Protein AF-A0A0S7ZFR6-F1 (afdb_monomer)

Nearest PDB structures (foldseek):
  1oz9-assembly1_A  TM=8.595E-01  e=4.349E-13  Aquifex aeolicus
  7y7o-assembly1_A  TM=8.821E-01  e=1.892E-12  Staphylococcus aureus subsp. aureus Mu50
  1xm5-assembly1_A  TM=8.827E-01  e=5.041E-12  Escherichia coli
  1xax-assembly1_A  TM=5.593E-01  e=5.239E-08  Haemophilus influenzae

Sequence (151 aa):
MVKVEFTGKRPRGVSPDSVKAWVRRTCREAGERGDLRVDIAVTDDTAIRRLNRTYRGIDRTTDVLSFPYDEGPEFVLTGERGGTRHLGEIVISLPRVKVQARRDGRRVRDEFALMVVHGTLHLLGFDHETESDERRMFSLQQDILMGLGIL

pLDDT: mean 91.47, std 14.6, range [38.66, 98.69]

Radius of gyration: 15.37 Å; Cα contacts (8 Å, |Δi|>4): 243; chains: 1; bounding box: 35×34×49 Å

Structure (mmCIF, N/CA/C/O backbone):
data_AF-A0A0S7ZFR6-F1
#
_entry.id   AF-A0A0S7ZFR6-F1
#
loop_
_atom_site.group_PDB
_atom_site.id
_atom_site.type_symbol
_atom_site.label_atom_id
_atom_site.label_alt_id
_atom_site.label_comp_id
_atom_site.label_asym_id
_atom_site.label_entity_id
_atom_site.label_seq_id
_atom_site.pdbx_PDB_ins_code
_atom_site.Cartn_x
_atom_site.Cartn_y
_atom_site.Cartn_z
_atom_site.occupancy
_atom_site.B_iso_or_equiv
_atom_site.auth_seq_id
_atom_site.auth_comp_id
_atom_site.auth_asym_id
_atom_site.auth_atom_id
_atom_site.pdbx_PDB_model_num
ATOM 1 N N . MET A 1 1 ? 12.275 4.028 -13.003 1.00 84.12 1 MET A N 1
ATOM 2 C CA . MET A 1 1 ? 11.779 5.153 -12.167 1.00 84.12 1 MET A CA 1
ATOM 3 C C . MET A 1 1 ? 10.479 4.711 -11.505 1.00 84.12 1 MET A C 1
ATOM 5 O O . MET A 1 1 ? 9.800 3.885 -12.083 1.00 84.12 1 MET A O 1
ATOM 9 N N . VAL A 1 2 ? 10.108 5.211 -10.321 1.00 90.94 2 VAL A N 1
ATOM 10 C CA . VAL A 1 2 ? 8.767 4.949 -9.752 1.00 90.94 2 VAL A CA 1
ATOM 11 C C . VAL A 1 2 ? 8.008 6.263 -9.623 1.00 90.94 2 VAL A C 1
ATOM 13 O O . VAL A 1 2 ? 8.514 7.214 -9.016 1.00 90.94 2 VAL A O 1
ATOM 16 N N . LYS A 1 3 ? 6.817 6.318 -10.213 1.00 93.12 3 LYS A N 1
ATOM 17 C CA . LYS A 1 3 ? 5.839 7.395 -10.064 1.00 93.12 3 LYS A CA 1
ATOM 18 C C . LYS A 1 3 ? 4.731 6.907 -9.135 1.00 93.12 3 LYS A C 1
ATOM 20 O O . LYS A 1 3 ? 4.298 5.765 -9.239 1.00 93.12 3 LYS A O 1
ATOM 25 N N . VAL A 1 4 ? 4.315 7.766 -8.212 1.00 94.31 4 VAL A N 1
ATOM 26 C CA . VAL A 1 4 ? 3.184 7.494 -7.325 1.00 94.31 4 VAL A CA 1
ATOM 27 C C . VAL A 1 4 ? 2.236 8.672 -7.417 1.00 94.31 4 VAL A C 1
ATOM 29 O O . VAL A 1 4 ? 2.637 9.790 -7.082 1.00 94.31 4 VAL A O 1
ATOM 32 N N . GLU A 1 5 ? 1.008 8.428 -7.859 1.00 94.25 5 GLU A N 1
ATOM 33 C CA . GLU A 1 5 ? -0.072 9.405 -7.746 1.00 94.25 5 GLU A CA 1
ATOM 34 C C . GLU A 1 5 ? -0.848 9.132 -6.465 1.00 94.25 5 GLU A C 1
ATOM 36 O O . GLU A 1 5 ? -1.057 7.988 -6.073 1.00 94.25 5 GLU A O 1
ATOM 41 N N . PHE A 1 6 ? -1.201 10.196 -5.747 1.00 94.06 6 PHE A N 1
ATOM 42 C CA . PHE A 1 6 ? -1.775 10.072 -4.416 1.00 94.06 6 PHE A CA 1
ATOM 43 C C . PHE A 1 6 ? -3.009 10.951 -4.277 1.00 94.06 6 PHE A C 1
ATOM 45 O O . PHE A 1 6 ? -2.909 12.173 -4.405 1.00 94.06 6 PHE A O 1
ATOM 52 N N . THR A 1 7 ? -4.128 10.343 -3.894 1.00 95.00 7 THR A N 1
ATOM 53 C CA . THR A 1 7 ? -5.400 11.029 -3.649 1.00 95.00 7 THR A CA 1
ATOM 54 C C . THR A 1 7 ? -5.835 10.845 -2.197 1.00 95.00 7 THR A C 1
ATOM 56 O O . THR A 1 7 ? -5.680 9.779 -1.606 1.00 95.00 7 THR A O 1
ATOM 59 N N . GLY A 1 8 ? -6.391 11.898 -1.595 1.00 92.69 8 GLY A N 1
ATOM 60 C CA . GLY A 1 8 ? -6.847 11.884 -0.203 1.00 92.69 8 GLY A CA 1
ATOM 61 C C . GLY A 1 8 ? -5.775 12.291 0.816 1.00 92.69 8 GLY A C 1
ATOM 62 O O . GLY A 1 8 ? -4.687 12.769 0.482 1.00 92.69 8 GLY A O 1
ATOM 63 N N . LYS A 1 9 ? -6.101 12.161 2.108 1.00 91.44 9 LYS A N 1
ATOM 64 C CA . LYS A 1 9 ? -5.268 12.682 3.203 1.00 91.44 9 LYS A CA 1
ATOM 65 C C . LYS A 1 9 ? -4.313 11.617 3.746 1.00 91.44 9 LYS A C 1
ATOM 67 O O . LYS A 1 9 ? -4.740 10.672 4.401 1.00 91.44 9 LYS A O 1
ATOM 72 N N . ARG A 1 10 ? -3.005 11.832 3.565 1.00 93.25 10 ARG A N 1
ATOM 73 C CA . ARG A 1 10 ? -1.942 11.018 4.187 1.00 93.25 10 ARG A CA 1
ATOM 74 C C . ARG A 1 10 ? -2.005 11.060 5.725 1.00 93.25 10 ARG A C 1
ATOM 76 O O . ARG A 1 10 ? -2.362 12.101 6.292 1.00 93.25 10 ARG A O 1
ATOM 83 N N . PRO A 1 11 ? -1.604 9.979 6.424 1.00 94.44 11 PRO A N 1
ATOM 84 C CA . PRO A 1 11 ? -1.387 10.040 7.864 1.00 94.44 11 PRO A CA 1
ATOM 85 C C . PRO A 1 11 ? -0.252 11.008 8.226 1.00 94.44 11 PRO A C 1
ATOM 87 O O . PRO A 1 11 ? 0.650 11.282 7.432 1.00 94.44 11 PRO A O 1
ATOM 90 N N . ARG A 1 12 ? -0.260 11.504 9.470 1.00 93.06 12 ARG A N 1
ATOM 91 C CA . ARG A 1 12 ? 0.845 12.315 10.003 1.00 93.06 12 ARG A CA 1
ATOM 92 C C . ARG A 1 12 ? 2.147 11.506 9.956 1.00 93.06 12 ARG A C 1
ATOM 94 O O . ARG A 1 12 ? 2.159 10.343 10.344 1.00 93.06 12 ARG A O 1
ATOM 101 N N . GLY A 1 13 ? 3.233 12.138 9.510 1.00 92.25 13 GLY A N 1
ATOM 102 C CA . GLY A 1 13 ? 4.543 11.490 9.379 1.00 92.25 13 GLY A CA 1
ATOM 103 C C . GLY A 1 13 ? 4.741 10.698 8.081 1.00 92.25 13 GLY A C 1
ATOM 104 O O . GLY A 1 13 ? 5.783 10.069 7.925 1.00 92.25 13 GLY A O 1
ATOM 105 N N . VAL A 1 14 ? 3.782 10.739 7.147 1.00 96.44 14 VAL A N 1
ATOM 106 C CA . VAL A 1 14 ? 3.913 10.141 5.810 1.00 96.44 14 VAL A CA 1
ATOM 107 C C . VAL A 1 14 ? 4.082 11.240 4.762 1.00 96.44 14 VAL A C 1
ATOM 109 O O . VAL A 1 14 ? 3.143 11.982 4.464 1.00 96.44 14 VAL A O 1
ATOM 112 N N . SER A 1 15 ? 5.287 11.344 4.199 1.00 95.56 15 SER A N 1
ATOM 113 C CA . SER A 1 15 ? 5.589 12.224 3.064 1.00 95.56 15 SER A CA 1
ATOM 114 C C . SER A 1 15 ? 5.386 11.497 1.727 1.00 95.56 15 SER A C 1
ATOM 116 O O . SER A 1 15 ? 5.470 10.266 1.693 1.00 95.56 15 SER A O 1
ATOM 118 N N . PRO A 1 16 ? 5.174 12.222 0.610 1.00 94.44 16 PRO A N 1
ATOM 119 C CA . PRO A 1 16 ? 5.193 11.627 -0.729 1.00 94.44 16 PRO A CA 1
ATOM 120 C C . PRO A 1 16 ? 6.457 10.797 -1.000 1.00 94.44 16 PRO A C 1
ATOM 122 O O . PRO A 1 16 ? 6.365 9.690 -1.525 1.00 94.44 16 PRO A O 1
ATOM 125 N N . ASP A 1 17 ? 7.623 11.279 -0.558 1.00 95.19 17 ASP A N 1
ATOM 126 C CA . ASP A 1 17 ? 8.896 10.572 -0.734 1.00 95.19 17 ASP A CA 1
ATOM 127 C C . ASP A 1 17 ? 8.958 9.257 0.042 1.00 95.19 17 ASP A C 1
ATOM 129 O O . ASP A 1 17 ? 9.511 8.281 -0.459 1.00 95.19 17 ASP A O 1
ATOM 133 N N . SER A 1 18 ? 8.353 9.201 1.235 1.00 96.25 18 SER A N 1
ATOM 134 C CA . SER A 1 18 ? 8.263 7.956 2.007 1.00 96.25 18 SER A CA 1
ATOM 135 C C . SER A 1 18 ? 7.455 6.912 1.240 1.00 96.25 18 SER A C 1
ATOM 137 O O . SER A 1 18 ? 7.919 5.791 1.056 1.00 96.25 18 SER A O 1
ATOM 139 N N . VAL A 1 19 ? 6.288 7.302 0.719 1.00 97.12 19 VAL A N 1
ATOM 140 C CA . VAL A 1 19 ? 5.421 6.410 -0.065 1.00 97.12 19 VAL A CA 1
ATOM 141 C C . VAL A 1 19 ? 6.140 5.926 -1.323 1.00 97.12 19 VAL A C 1
ATOM 143 O O . VAL A 1 19 ? 6.209 4.725 -1.577 1.00 97.12 19 VAL A O 1
ATOM 146 N N . LYS A 1 20 ? 6.764 6.843 -2.070 1.00 96.81 20 LYS A N 1
ATOM 147 C CA . LYS A 1 20 ? 7.564 6.509 -3.253 1.00 96.81 20 LYS A CA 1
ATOM 148 C C . LYS A 1 20 ? 8.724 5.569 -2.917 1.00 96.81 20 LYS A C 1
ATOM 150 O O . LYS A 1 20 ? 9.023 4.670 -3.701 1.00 96.81 20 LYS A O 1
ATOM 155 N N . ALA A 1 21 ? 9.374 5.745 -1.766 1.00 97.19 21 ALA A N 1
ATOM 156 C CA . ALA A 1 21 ? 10.438 4.859 -1.313 1.00 97.19 21 ALA A CA 1
ATOM 157 C C . ALA A 1 21 ? 9.924 3.447 -0.991 1.00 97.19 21 ALA A C 1
ATOM 159 O O . ALA A 1 21 ? 10.588 2.483 -1.375 1.00 97.19 21 ALA A O 1
ATOM 160 N N . TRP A 1 22 ? 8.757 3.317 -0.351 1.00 98.31 22 TRP A N 1
ATOM 161 C CA . TRP A 1 22 ? 8.138 2.023 -0.038 1.00 98.31 22 TRP A CA 1
ATOM 162 C C . TRP A 1 22 ? 7.728 1.262 -1.298 1.00 98.31 22 TRP A C 1
ATOM 164 O O . TRP A 1 22 ? 8.115 0.105 -1.458 1.00 98.31 22 TRP A O 1
ATOM 174 N N . VAL A 1 23 ? 7.043 1.925 -2.236 1.00 98.19 23 VAL A N 1
ATOM 175 C CA . VAL A 1 23 ? 6.670 1.325 -3.529 1.00 98.19 23 VAL A CA 1
ATOM 176 C C . VAL A 1 23 ? 7.925 0.912 -4.299 1.00 98.19 23 VAL A C 1
ATOM 178 O O . VAL A 1 23 ? 8.054 -0.235 -4.713 1.00 98.19 23 VAL A O 1
ATOM 181 N N . ARG A 1 24 ? 8.922 1.804 -4.410 1.00 97.00 24 ARG A N 1
ATOM 182 C CA . ARG A 1 24 ? 10.186 1.505 -5.103 1.00 97.00 24 ARG A CA 1
ATOM 183 C C . ARG A 1 24 ? 10.936 0.329 -4.491 1.00 97.00 24 ARG A C 1
ATOM 185 O O . ARG A 1 24 ? 11.509 -0.461 -5.237 1.00 97.00 24 ARG A O 1
ATOM 192 N N . ARG A 1 25 ? 10.989 0.237 -3.158 1.00 97.94 25 ARG A N 1
ATOM 193 C CA . ARG A 1 25 ? 11.602 -0.909 -2.477 1.00 97.94 25 ARG A CA 1
ATOM 194 C C . ARG A 1 25 ? 10.848 -2.181 -2.844 1.00 97.94 25 ARG A C 1
ATOM 196 O O . ARG A 1 25 ? 11.488 -3.118 -3.297 1.00 97.94 25 ARG A O 1
ATOM 203 N N . THR A 1 26 ? 9.524 -2.164 -2.725 1.00 98.44 26 THR A N 1
ATOM 204 C CA . THR A 1 26 ? 8.662 -3.320 -3.002 1.00 98.44 26 THR A CA 1
ATOM 205 C C . THR A 1 26 ? 8.837 -3.836 -4.426 1.00 98.44 26 THR A C 1
ATOM 207 O O . THR A 1 26 ? 9.197 -4.993 -4.596 1.00 98.44 26 THR A O 1
ATOM 210 N N . CYS A 1 27 ? 8.713 -2.971 -5.440 1.00 96.94 27 CYS A N 1
ATOM 211 C CA . CYS A 1 27 ? 8.932 -3.354 -6.839 1.00 96.94 27 CYS A CA 1
ATOM 212 C C . CYS A 1 27 ? 10.317 -3.975 -7.060 1.00 96.94 27 CYS A C 1
ATOM 214 O O . CYS A 1 27 ? 10.446 -4.997 -7.724 1.00 96.94 27 CYS A O 1
ATOM 216 N N . ARG A 1 28 ? 11.365 -3.379 -6.478 1.00 96.50 28 ARG A N 1
ATOM 217 C CA . ARG A 1 28 ? 12.733 -3.869 -6.662 1.00 96.50 28 ARG A CA 1
ATOM 218 C C . ARG A 1 28 ? 12.946 -5.252 -6.044 1.00 96.50 28 ARG A C 1
ATOM 220 O O . ARG A 1 28 ? 13.568 -6.088 -6.688 1.00 96.50 28 ARG A O 1
ATOM 227 N N . GLU A 1 29 ? 12.474 -5.478 -4.818 1.00 97.50 29 GLU A N 1
ATOM 228 C CA . GLU A 1 29 ? 12.608 -6.785 -4.151 1.00 97.50 29 GLU A CA 1
ATOM 229 C C . GLU A 1 29 ? 11.713 -7.854 -4.806 1.00 97.50 29 GLU A C 1
ATOM 231 O O . GLU A 1 29 ? 12.070 -9.026 -4.826 1.00 97.50 29 GLU A O 1
ATOM 236 N N . ALA A 1 30 ? 10.600 -7.448 -5.425 1.00 95.38 30 ALA A N 1
ATOM 237 C CA . ALA A 1 30 ? 9.750 -8.313 -6.244 1.00 95.38 30 ALA A CA 1
ATOM 238 C C . ALA A 1 30 ? 10.337 -8.641 -7.636 1.00 95.38 30 ALA A C 1
ATOM 240 O O . ALA A 1 30 ? 9.754 -9.430 -8.373 1.00 95.38 30 ALA A O 1
ATOM 241 N N . GLY A 1 31 ? 11.490 -8.066 -8.005 1.00 94.56 31 GLY A N 1
ATOM 242 C CA . GLY A 1 31 ? 12.178 -8.337 -9.272 1.00 94.56 31 GLY A CA 1
ATOM 243 C C . GLY A 1 31 ? 11.761 -7.448 -10.449 1.00 94.56 31 GLY A C 1
ATOM 244 O O . GLY A 1 31 ? 12.284 -7.616 -11.551 1.00 94.56 31 GLY A O 1
ATOM 245 N N . GLU A 1 32 ? 10.885 -6.469 -10.225 1.00 91.31 32 GLU A N 1
ATOM 246 C CA . GLU A 1 32 ? 10.410 -5.556 -11.264 1.00 91.31 32 GLU A CA 1
ATOM 247 C C . GLU A 1 32 ? 11.470 -4.528 -11.665 1.00 91.31 32 GLU A C 1
ATOM 249 O O . GLU A 1 32 ? 12.240 -4.005 -10.845 1.00 91.31 32 GLU A O 1
ATOM 254 N N . ARG A 1 33 ? 11.492 -4.197 -12.959 1.00 85.50 33 ARG A N 1
ATOM 255 C CA . ARG A 1 33 ? 12.435 -3.242 -13.551 1.00 85.50 33 ARG A CA 1
ATOM 256 C C . ARG A 1 33 ? 11.715 -2.270 -14.476 1.00 85.50 33 ARG A C 1
ATOM 258 O O . ARG A 1 33 ? 10.650 -2.559 -15.000 1.00 85.50 33 ARG A O 1
ATOM 265 N N . GLY A 1 34 ? 12.346 -1.121 -14.701 1.00 87.50 34 GLY A N 1
ATOM 266 C CA . GLY A 1 34 ? 11.845 -0.092 -15.610 1.00 87.50 34 GLY A CA 1
ATOM 267 C C . GLY A 1 34 ? 11.136 1.063 -14.907 1.00 87.50 34 GLY A C 1
ATOM 268 O O . GLY A 1 34 ? 11.374 1.359 -13.727 1.00 87.50 34 GLY A O 1
ATOM 269 N N . ASP A 1 35 ? 10.328 1.776 -15.682 1.00 90.19 35 ASP A N 1
ATOM 270 C CA . ASP A 1 35 ? 9.513 2.883 -15.209 1.00 90.19 35 ASP A CA 1
ATOM 271 C C . ASP A 1 35 ? 8.135 2.360 -14.818 1.00 90.19 35 ASP A C 1
ATOM 273 O O . ASP A 1 35 ? 7.421 1.818 -15.651 1.00 90.19 35 ASP A O 1
ATOM 277 N N . LEU A 1 36 ? 7.781 2.513 -13.543 1.00 92.50 36 LEU A N 1
ATOM 278 C CA . LEU A 1 36 ? 6.555 1.988 -12.952 1.00 92.50 36 LEU A CA 1
ATOM 279 C C . LEU A 1 36 ? 5.711 3.134 -12.397 1.00 92.50 36 LEU A C 1
ATOM 281 O O . LEU A 1 36 ? 6.250 4.108 -11.856 1.00 92.50 36 LEU A O 1
ATOM 285 N N . ARG A 1 37 ? 4.394 2.993 -12.481 1.00 94.88 37 ARG A N 1
ATOM 286 C CA . ARG A 1 37 ? 3.408 3.877 -11.860 1.00 94.88 37 ARG A CA 1
ATOM 287 C C . ARG A 1 37 ? 2.486 3.069 -10.950 1.00 94.88 37 ARG A C 1
ATOM 289 O O . ARG A 1 37 ? 2.094 1.964 -11.308 1.00 94.88 37 ARG A O 1
ATOM 296 N N . VAL A 1 38 ? 2.150 3.640 -9.797 1.00 96.56 38 VAL A N 1
ATOM 297 C CA . VAL A 1 38 ? 1.126 3.140 -8.870 1.00 96.56 38 VAL A CA 1
ATOM 298 C C . VAL A 1 38 ? 0.264 4.313 -8.430 1.00 96.56 38 VAL A C 1
ATOM 300 O O . VAL A 1 38 ? 0.802 5.354 -8.041 1.00 96.56 38 VAL A O 1
ATOM 303 N N . ASP A 1 39 ? -1.046 4.123 -8.421 1.00 97.69 39 ASP A N 1
ATOM 304 C CA . ASP A 1 39 ? -1.988 5.097 -7.887 1.00 97.69 39 ASP A CA 1
ATOM 305 C C . ASP A 1 39 ? -2.395 4.672 -6.464 1.00 97.69 39 ASP A C 1
ATOM 307 O O . ASP A 1 39 ? -2.587 3.492 -6.179 1.00 97.69 39 ASP A O 1
ATOM 311 N N . ILE A 1 40 ? -2.451 5.613 -5.518 1.00 98.25 40 ILE A N 1
ATOM 312 C CA . ILE A 1 40 ? -2.804 5.336 -4.118 1.00 98.25 40 ILE A CA 1
ATOM 313 C C . ILE A 1 40 ? -3.904 6.291 -3.668 1.00 98.25 40 ILE A C 1
ATOM 315 O O . ILE A 1 40 ? -3.688 7.500 -3.542 1.00 98.25 40 ILE A O 1
ATOM 319 N N . ALA A 1 41 ? -5.070 5.743 -3.344 1.00 98.12 41 ALA A N 1
ATOM 320 C CA . ALA A 1 41 ? -6.194 6.487 -2.798 1.00 98.12 41 ALA A CA 1
ATOM 321 C C . ALA A 1 41 ? -6.365 6.200 -1.304 1.00 98.12 41 ALA A C 1
ATOM 323 O O . ALA A 1 41 ? -6.535 5.059 -0.876 1.00 98.12 41 ALA A O 1
ATOM 324 N N . VAL A 1 42 ? -6.372 7.251 -0.486 1.00 98.19 42 VAL A N 1
ATOM 325 C CA . VAL A 1 42 ? -6.702 7.151 0.938 1.00 98.19 42 VAL A CA 1
ATOM 326 C C . VAL A 1 42 ? -8.116 7.630 1.187 1.00 98.19 42 VAL A C 1
ATOM 328 O O . VAL A 1 42 ? -8.463 8.774 0.892 1.00 98.19 42 VAL A O 1
ATOM 331 N N . THR A 1 43 ? -8.909 6.749 1.785 1.00 97.69 43 THR A N 1
ATOM 332 C CA . THR A 1 43 ? -10.350 6.910 1.943 1.00 97.69 43 THR A CA 1
ATOM 333 C C . THR A 1 43 ? -10.826 6.525 3.351 1.00 97.69 43 THR A C 1
ATOM 335 O O . THR A 1 43 ? -10.021 6.361 4.277 1.00 97.69 43 THR A O 1
ATOM 338 N N . ASP A 1 44 ? -12.143 6.439 3.528 1.00 97.69 44 ASP A N 1
ATOM 339 C CA . ASP A 1 44 ? -12.815 6.017 4.755 1.00 97.69 44 ASP A CA 1
ATOM 340 C C . ASP A 1 44 ? -13.449 4.614 4.655 1.00 97.69 44 ASP A C 1
ATOM 342 O O . ASP A 1 44 ? -13.458 3.959 3.608 1.00 97.69 44 ASP A O 1
ATOM 346 N N . ASP A 1 45 ? -13.990 4.150 5.782 1.00 97.81 45 ASP A N 1
ATOM 347 C CA . ASP A 1 45 ? -14.608 2.828 5.914 1.00 97.81 45 ASP A CA 1
ATOM 348 C C . ASP A 1 45 ? -15.845 2.648 5.031 1.00 97.81 45 ASP A C 1
ATOM 350 O O . ASP A 1 45 ? -16.110 1.541 4.560 1.00 97.81 45 ASP A O 1
ATOM 354 N N . THR A 1 46 ? -16.603 3.722 4.804 1.00 97.94 46 THR A N 1
ATOM 355 C CA . THR A 1 46 ? -17.833 3.687 4.008 1.00 97.94 46 THR A CA 1
ATOM 356 C C . THR A 1 46 ? -17.491 3.460 2.542 1.00 97.94 46 THR A C 1
ATOM 358 O O . THR A 1 46 ? -18.064 2.584 1.888 1.00 97.94 46 THR A O 1
ATOM 361 N N . ALA A 1 47 ? -16.522 4.218 2.034 1.00 97.38 47 ALA A N 1
ATOM 362 C CA . ALA A 1 47 ? -16.054 4.110 0.665 1.00 97.38 47 ALA A CA 1
ATOM 363 C C . ALA A 1 47 ? -15.405 2.747 0.393 1.00 97.38 47 ALA A C 1
ATOM 365 O O . ALA A 1 47 ? -15.784 2.089 -0.578 1.00 97.38 47 ALA A O 1
ATOM 366 N N . ILE A 1 48 ? -14.491 2.280 1.254 1.00 97.81 48 ILE A N 1
ATOM 367 C CA . ILE A 1 48 ? -13.814 0.997 1.018 1.00 97.81 48 ILE A CA 1
ATOM 368 C C . ILE A 1 48 ? -14.766 -0.197 1.169 1.00 97.81 48 ILE A C 1
ATOM 370 O O . ILE A 1 48 ? -14.658 -1.149 0.405 1.00 97.81 48 ILE A O 1
ATOM 374 N N . ARG A 1 49 ? -15.754 -0.148 2.080 1.00 98.19 49 ARG A N 1
ATOM 375 C CA . ARG A 1 49 ? -16.798 -1.184 2.179 1.00 98.19 49 ARG A CA 1
ATOM 376 C C . ARG A 1 49 ? -17.633 -1.252 0.905 1.00 98.19 49 ARG A C 1
ATOM 378 O O . ARG A 1 49 ? -17.932 -2.346 0.434 1.00 98.19 49 ARG A O 1
ATOM 385 N N . ARG A 1 50 ? -17.998 -0.096 0.331 1.00 98.19 50 ARG A N 1
ATOM 386 C CA . ARG A 1 50 ? -18.711 -0.047 -0.953 1.00 98.19 50 ARG A CA 1
ATOM 387 C C . ARG A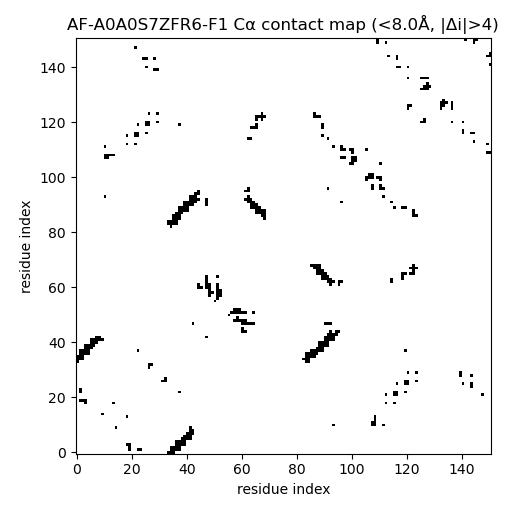 1 50 ? -17.882 -0.702 -2.055 1.00 98.19 50 ARG A C 1
ATOM 389 O O . ARG A 1 50 ? -18.422 -1.531 -2.773 1.00 98.19 50 ARG A O 1
ATOM 396 N N . LEU A 1 51 ? -16.594 -0.371 -2.154 1.00 97.81 51 LEU A N 1
ATOM 397 C CA . LEU A 1 51 ? -15.688 -0.975 -3.136 1.00 97.81 51 LEU A CA 1
ATOM 398 C C . LEU A 1 51 ? -15.548 -2.488 -2.926 1.00 97.81 51 LEU A C 1
ATOM 400 O O . LEU A 1 51 ? -15.668 -3.247 -3.882 1.00 97.81 51 LEU A O 1
ATOM 404 N N . ASN A 1 52 ? -15.382 -2.935 -1.681 1.00 97.81 52 ASN A N 1
ATOM 405 C CA . ASN A 1 52 ? -15.272 -4.354 -1.348 1.00 97.81 52 ASN A CA 1
ATOM 406 C C . ASN A 1 52 ? -16.537 -5.132 -1.749 1.00 97.81 52 ASN A C 1
ATOM 408 O O . ASN A 1 52 ? -16.459 -6.210 -2.335 1.00 97.81 52 ASN A O 1
ATOM 412 N N . ARG A 1 53 ? -17.719 -4.544 -1.523 1.00 97.69 53 ARG A N 1
ATOM 413 C CA . ARG A 1 53 ? -18.987 -5.116 -1.988 1.00 97.69 53 ARG A CA 1
ATOM 414 C C . ARG A 1 53 ? -19.065 -5.157 -3.512 1.00 97.69 53 ARG A C 1
ATOM 416 O O . ARG A 1 53 ? -19.449 -6.183 -4.055 1.00 97.69 53 ARG A O 1
ATOM 423 N N . THR A 1 54 ? -18.721 -4.062 -4.187 1.00 97.56 54 THR A N 1
ATOM 424 C CA . THR A 1 54 ? -18.826 -3.948 -5.648 1.00 97.56 54 THR A CA 1
ATOM 425 C C . THR A 1 54 ? -17.901 -4.922 -6.373 1.00 97.56 54 THR A C 1
ATOM 427 O O . THR A 1 54 ? -18.349 -5.581 -7.302 1.00 97.56 54 THR A O 1
ATOM 430 N N . TYR A 1 55 ? -16.638 -5.021 -5.956 1.00 94.94 55 TYR A N 1
ATOM 431 C CA . TYR A 1 55 ? -15.619 -5.757 -6.711 1.00 94.94 55 TYR A CA 1
ATOM 432 C C . TYR A 1 55 ? -15.346 -7.166 -6.184 1.00 94.94 55 TYR A C 1
ATOM 434 O O . TYR A 1 55 ? -14.911 -8.017 -6.950 1.00 94.94 55 TYR A O 1
ATOM 442 N N . ARG A 1 56 ? -15.609 -7.439 -4.898 1.00 93.69 56 ARG A N 1
ATOM 443 C CA . ARG A 1 56 ? -15.394 -8.769 -4.294 1.00 93.69 56 ARG A CA 1
ATOM 444 C C . ARG A 1 56 ? -16.689 -9.451 -3.854 1.00 93.69 56 ARG A C 1
ATOM 446 O O . ARG A 1 56 ? -16.648 -10.584 -3.393 1.00 93.69 56 ARG A O 1
ATOM 453 N N . GLY A 1 57 ? -17.837 -8.772 -3.934 1.00 96.56 57 GLY A N 1
ATOM 454 C CA . GLY A 1 57 ? -19.106 -9.285 -3.404 1.00 96.56 57 GLY A CA 1
ATOM 455 C C . GLY A 1 57 ? -19.165 -9.321 -1.872 1.00 96.56 57 GLY A C 1
ATOM 456 O O . GLY A 1 57 ? -20.073 -9.922 -1.302 1.00 96.56 57 GLY A O 1
ATOM 457 N N . ILE A 1 58 ? -18.211 -8.684 -1.179 1.00 96.19 58 ILE A N 1
ATOM 458 C CA . ILE A 1 58 ? -18.082 -8.759 0.279 1.00 96.19 58 ILE A CA 1
ATOM 459 C C . ILE A 1 58 ? -18.523 -7.437 0.912 1.00 96.19 58 ILE A C 1
ATOM 461 O O . ILE A 1 58 ? -17.776 -6.460 0.931 1.00 96.19 58 ILE A O 1
ATOM 465 N N . ASP A 1 59 ? -19.712 -7.411 1.519 1.00 96.75 59 ASP A N 1
ATOM 466 C CA . ASP A 1 59 ? -20.231 -6.225 2.219 1.00 96.75 59 ASP A CA 1
ATOM 467 C C . ASP A 1 59 ? -19.641 -6.047 3.632 1.00 96.75 59 ASP A C 1
ATOM 469 O O . ASP A 1 59 ? -20.350 -5.978 4.635 1.00 96.75 59 ASP A O 1
ATOM 473 N N . ARG A 1 60 ? -18.308 -5.9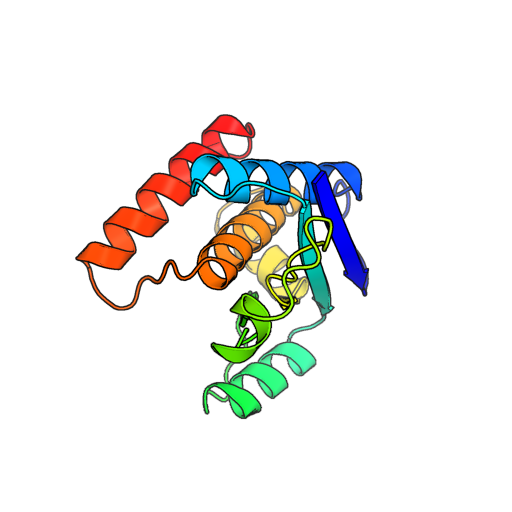68 3.716 1.00 96.00 60 ARG A N 1
ATOM 474 C CA . ARG A 1 60 ? -17.574 -5.677 4.955 1.00 96.00 60 ARG A CA 1
ATOM 475 C C . ARG A 1 60 ? -16.491 -4.633 4.717 1.00 96.00 60 ARG A C 1
ATOM 477 O O . ARG A 1 60 ? -15.902 -4.571 3.640 1.00 96.00 60 ARG A O 1
ATOM 484 N N . THR A 1 61 ? -16.184 -3.845 5.740 1.00 96.06 61 THR A N 1
ATOM 485 C CA . THR A 1 61 ? -15.035 -2.935 5.710 1.00 96.06 61 THR A CA 1
ATOM 486 C C . THR A 1 61 ? -13.727 -3.728 5.720 1.00 96.06 61 THR A C 1
ATOM 488 O O . THR A 1 61 ? -13.590 -4.698 6.465 1.00 96.06 61 THR A O 1
ATOM 491 N N . THR A 1 62 ? -12.759 -3.287 4.924 1.00 95.19 62 THR A N 1
ATOM 492 C CA . THR A 1 62 ? -11.383 -3.798 4.891 1.00 95.19 62 THR A CA 1
ATOM 493 C C . THR A 1 62 ? -10.406 -2.627 5.026 1.00 95.19 62 THR A C 1
ATOM 495 O O . THR A 1 62 ? -10.821 -1.469 5.043 1.00 95.19 62 THR A O 1
ATOM 498 N N . ASP A 1 63 ? -9.137 -2.919 5.243 1.00 95.75 63 ASP A N 1
ATOM 499 C CA . ASP A 1 63 ? -8.050 -1.955 5.396 1.00 95.75 63 ASP A CA 1
ATOM 500 C C . ASP A 1 63 ? -7.469 -1.517 4.051 1.00 95.75 63 ASP A C 1
ATOM 502 O O . ASP A 1 63 ? -7.252 -0.318 3.858 1.00 95.75 63 ASP A O 1
ATOM 506 N N . VAL A 1 64 ? -7.286 -2.454 3.121 1.00 98.06 64 VAL A N 1
ATOM 507 C CA . VAL A 1 64 ? -6.732 -2.204 1.792 1.00 98.06 64 VAL A CA 1
ATOM 508 C C . VAL A 1 64 ? -7.423 -3.041 0.711 1.00 98.06 64 VAL A C 1
ATOM 510 O O . VAL A 1 64 ? -7.844 -4.173 0.938 1.00 98.06 64 VAL A O 1
ATOM 513 N N . LEU A 1 65 ? -7.546 -2.466 -0.483 1.00 98.00 65 LEU A N 1
ATOM 514 C CA . LEU A 1 65 ? -7.884 -3.159 -1.725 1.00 98.00 65 LEU A CA 1
ATOM 515 C C . LEU A 1 65 ? -6.850 -2.787 -2.790 1.00 98.00 65 LEU A C 1
ATOM 517 O O . LEU A 1 65 ? -6.449 -1.625 -2.865 1.00 98.00 65 LEU A O 1
ATOM 521 N N . SER A 1 66 ? -6.470 -3.752 -3.620 1.00 97.81 66 SER A N 1
ATOM 522 C CA . SER A 1 66 ? -5.587 -3.546 -4.768 1.00 97.81 66 SER A CA 1
ATOM 523 C C . SER A 1 66 ? -6.327 -3.874 -6.055 1.00 97.81 66 SER A C 1
ATOM 525 O O . SER A 1 66 ? -6.956 -4.924 -6.163 1.00 97.81 66 SER A O 1
ATOM 527 N N . PHE A 1 67 ? -6.241 -2.968 -7.020 1.00 96.12 67 PHE A N 1
ATOM 528 C CA . PHE A 1 67 ? -6.863 -3.069 -8.332 1.00 96.12 67 PHE A CA 1
ATOM 529 C C . PHE A 1 67 ? -5.751 -3.058 -9.387 1.00 96.12 67 PHE A C 1
ATOM 531 O O . PHE A 1 67 ? -5.321 -1.971 -9.785 1.00 96.12 67 PHE A O 1
ATOM 538 N N . PRO A 1 68 ? -5.224 -4.231 -9.787 1.00 93.38 68 PRO A N 1
ATOM 539 C CA . PRO A 1 68 ? -4.200 -4.306 -10.822 1.00 93.38 68 PRO A CA 1
ATOM 540 C C . PRO A 1 68 ? -4.739 -3.760 -12.145 1.00 93.38 68 PRO A C 1
ATOM 542 O O . PRO A 1 68 ? -5.912 -3.953 -12.474 1.00 93.38 68 PRO A O 1
ATOM 545 N N . TYR A 1 69 ? -3.889 -3.065 -12.900 1.00 87.88 69 TYR A N 1
ATOM 546 C CA . TYR A 1 69 ? -4.227 -2.695 -14.270 1.00 87.88 69 TYR A CA 1
ATOM 547 C C . TYR A 1 69 ? -4.019 -3.919 -15.165 1.00 87.88 69 TYR A C 1
ATOM 549 O O . TYR A 1 69 ? -2.923 -4.479 -15.205 1.00 87.88 69 TYR A O 1
ATOM 557 N N . ASP A 1 70 ? -5.074 -4.353 -15.849 1.00 62.78 70 ASP A N 1
ATOM 558 C CA . ASP A 1 70 ? -5.017 -5.522 -16.722 1.00 62.78 70 ASP A CA 1
ATOM 559 C C . ASP A 1 70 ? -4.375 -5.103 -18.054 1.00 62.78 70 ASP A C 1
ATOM 561 O O . ASP A 1 70 ? -5.025 -4.562 -18.953 1.00 62.78 70 ASP A O 1
ATOM 565 N N . GLU A 1 71 ? -3.058 -5.271 -18.168 1.00 57.62 71 GLU A N 1
ATOM 566 C CA . GLU A 1 71 ? -2.374 -5.165 -19.454 1.00 57.62 71 GLU A CA 1
ATOM 567 C C . GLU A 1 71 ? -2.714 -6.429 -20.252 1.00 57.62 71 GLU A C 1
ATOM 569 O O . GLU A 1 71 ? -2.014 -7.439 -20.189 1.00 57.62 71 GLU A O 1
ATOM 574 N N . GLY A 1 72 ? -3.821 -6.389 -21.000 1.00 46.75 72 GLY A N 1
ATOM 575 C CA . GLY A 1 72 ? -4.115 -7.417 -21.993 1.00 46.75 72 GLY A CA 1
ATOM 576 C C . GLY A 1 72 ? -2.909 -7.635 -22.929 1.00 46.75 72 GLY A C 1
ATOM 577 O O . GLY A 1 72 ? -2.110 -6.715 -23.135 1.00 46.75 72 GLY A O 1
ATOM 578 N N . PRO A 1 73 ? -2.768 -8.825 -23.544 1.00 44.03 73 PRO A N 1
ATOM 579 C CA . PRO A 1 73 ? -1.592 -9.208 -24.342 1.00 44.03 73 PRO A CA 1
ATOM 580 C C . PRO A 1 73 ? -1.256 -8.249 -25.502 1.00 44.03 73 PRO A C 1
ATOM 582 O O . PRO A 1 73 ? -0.154 -8.288 -26.045 1.00 44.03 73 PRO A O 1
ATOM 585 N N . GLU A 1 74 ? -2.181 -7.363 -25.869 1.00 39.78 74 GLU A N 1
ATOM 586 C CA . GLU A 1 74 ? -2.044 -6.369 -26.933 1.00 39.78 74 GLU A CA 1
ATOM 587 C C . GLU A 1 74 ? -1.083 -5.213 -26.579 1.00 39.78 74 GLU A C 1
ATOM 589 O O . GLU A 1 74 ? -0.413 -4.683 -27.467 1.00 39.78 74 GLU A O 1
ATOM 594 N N . PHE A 1 75 ? -0.903 -4.881 -25.292 1.00 42.91 75 PHE A N 1
ATOM 595 C CA . PHE A 1 75 ? 0.041 -3.830 -24.863 1.00 42.91 75 PHE A CA 1
ATOM 596 C C . PHE A 1 75 ? 1.516 -4.247 -24.975 1.00 42.91 75 PHE A C 1
ATOM 598 O O . PHE A 1 75 ? 2.409 -3.400 -24.988 1.00 42.91 75 PHE A O 1
ATOM 605 N N . VAL A 1 76 ? 1.783 -5.548 -25.127 1.00 43.59 76 VAL A N 1
ATOM 606 C CA . VAL A 1 76 ? 3.134 -6.080 -25.365 1.00 43.59 76 VAL A CA 1
ATOM 607 C C . VAL A 1 76 ? 3.589 -5.823 -26.814 1.00 43.59 76 VAL A C 1
ATOM 609 O O . VAL A 1 76 ? 4.785 -5.870 -27.104 1.00 43.59 76 VAL A O 1
ATOM 612 N N . LEU A 1 77 ? 2.663 -5.505 -27.733 1.00 38.66 77 LEU A N 1
ATOM 613 C CA . LEU A 1 77 ? 2.956 -5.328 -29.161 1.00 38.66 77 LEU A CA 1
ATOM 614 C C . LEU A 1 77 ? 3.189 -3.869 -29.578 1.00 38.66 77 LEU A C 1
ATOM 616 O O . LEU A 1 77 ? 3.899 -3.629 -30.556 1.00 38.66 77 LEU A O 1
ATOM 620 N N . THR A 1 78 ? 2.703 -2.882 -28.822 1.00 40.47 78 THR A N 1
ATOM 621 C CA . THR A 1 78 ? 3.105 -1.479 -29.005 1.00 40.47 78 THR A CA 1
ATOM 622 C C . THR A 1 78 ? 4.310 -1.188 -28.127 1.00 40.47 78 THR A C 1
ATOM 624 O O . THR A 1 78 ? 4.219 -0.538 -27.088 1.00 40.47 78 THR A O 1
ATOM 627 N N . GLY A 1 79 ? 5.458 -1.718 -28.546 1.00 40.91 79 GLY A N 1
ATOM 628 C CA . GLY A 1 79 ? 6.756 -1.428 -27.960 1.00 40.91 79 GLY A CA 1
ATOM 629 C C . GLY A 1 79 ? 7.148 0.042 -28.111 1.00 40.91 79 GLY A C 1
ATOM 630 O O . GLY A 1 79 ? 8.100 0.356 -28.825 1.00 40.91 79 GLY A O 1
ATOM 631 N N . GLU A 1 80 ? 6.502 0.940 -27.371 1.00 40.56 80 GLU A N 1
ATOM 632 C CA . GLU A 1 80 ? 7.175 2.152 -26.933 1.00 40.56 80 GLU A CA 1
ATOM 633 C C . GLU A 1 80 ? 8.231 1.721 -25.918 1.00 40.56 80 GLU A C 1
ATOM 635 O O . GLU A 1 80 ? 8.000 1.615 -24.712 1.00 40.56 80 GLU A O 1
ATOM 640 N N . ARG A 1 81 ? 9.424 1.418 -26.438 1.00 44.94 81 ARG A N 1
ATOM 641 C CA . ARG A 1 81 ? 10.663 1.325 -25.666 1.00 44.94 81 ARG A CA 1
ATOM 642 C C . ARG A 1 81 ? 10.889 2.686 -24.986 1.00 44.94 81 ARG A C 1
ATOM 644 O O . ARG A 1 81 ? 11.603 3.529 -25.515 1.00 44.94 81 ARG A O 1
ATOM 651 N N . GLY A 1 82 ? 10.217 2.912 -23.856 1.00 52.09 82 GLY A N 1
ATOM 652 C CA . GLY A 1 82 ? 10.167 4.197 -23.148 1.00 52.09 82 GLY A CA 1
ATOM 653 C C . GLY A 1 82 ? 8.923 4.444 -22.276 1.00 52.09 82 GLY A C 1
ATOM 654 O O . GLY A 1 82 ? 8.913 5.422 -21.530 1.00 52.09 82 GLY A O 1
ATOM 655 N N . GLY A 1 83 ? 7.890 3.592 -22.330 1.00 71.25 83 GLY A N 1
ATOM 656 C CA . GLY A 1 83 ? 6.654 3.779 -21.557 1.00 71.25 83 GLY A CA 1
ATOM 657 C C . GLY A 1 83 ? 6.787 3.476 -20.056 1.00 71.25 83 GLY A C 1
ATOM 658 O O . GLY A 1 83 ? 7.497 2.560 -19.646 1.00 71.25 83 GLY A O 1
ATOM 659 N N . THR A 1 84 ? 6.084 4.244 -19.214 1.00 82.69 84 THR A N 1
ATOM 660 C CA . THR A 1 84 ? 5.897 3.913 -17.790 1.00 82.69 84 THR A CA 1
ATOM 661 C C . THR A 1 84 ? 4.789 2.857 -17.667 1.00 82.69 84 THR A C 1
ATOM 663 O O . THR A 1 84 ? 3.641 3.177 -17.960 1.00 82.69 84 THR A O 1
ATOM 666 N N . ARG A 1 85 ? 5.106 1.640 -17.204 1.00 88.75 85 ARG A N 1
ATOM 667 C CA . ARG A 1 85 ? 4.126 0.575 -16.914 1.00 88.75 85 ARG A CA 1
ATOM 668 C C . ARG A 1 85 ? 3.233 0.993 -15.749 1.00 88.75 85 ARG A C 1
ATOM 670 O O . ARG A 1 85 ? 3.747 1.405 -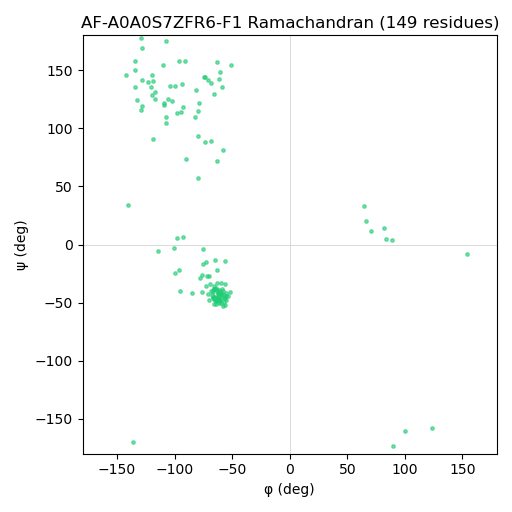14.703 1.00 88.75 85 ARG A O 1
ATOM 677 N N . HIS A 1 86 ? 1.918 0.890 -15.901 1.00 92.62 86 HIS A N 1
ATOM 678 C CA . HIS A 1 86 ? 0.980 1.234 -14.834 1.00 92.62 86 HIS A CA 1
ATOM 679 C C . HIS A 1 86 ? 0.551 -0.033 -14.093 1.00 92.62 86 HIS A C 1
ATOM 681 O O . HIS A 1 86 ? -0.121 -0.879 -14.660 1.00 92.62 86 HIS A O 1
ATOM 687 N N . LEU A 1 87 ? 0.944 -0.173 -12.824 1.00 94.31 87 LEU A N 1
ATOM 688 C CA . LEU A 1 87 ? 0.644 -1.375 -12.039 1.00 94.31 87 LEU A CA 1
ATOM 689 C C . LEU A 1 87 ? -0.811 -1.418 -11.550 1.00 94.31 87 LEU A C 1
ATOM 691 O O . LEU A 1 87 ? -1.341 -2.499 -11.319 1.00 94.31 87 LEU A O 1
ATOM 695 N N . GLY A 1 88 ? -1.453 -0.259 -11.384 1.00 95.62 88 GLY A N 1
ATOM 696 C CA . GLY A 1 88 ? -2.832 -0.141 -10.914 1.00 95.62 88 GLY A CA 1
ATOM 697 C C . GLY A 1 88 ? -2.975 0.731 -9.667 1.00 95.62 88 GLY A C 1
ATOM 698 O O . GLY A 1 88 ? -2.118 1.574 -9.381 1.00 95.62 88 GLY A O 1
ATOM 699 N N . GLU A 1 89 ? -4.068 0.522 -8.931 1.00 97.38 89 GLU A N 1
ATOM 700 C CA . GLU A 1 89 ? -4.496 1.378 -7.820 1.00 97.38 89 GLU A CA 1
ATOM 701 C C . GLU A 1 89 ? -4.579 0.624 -6.484 1.00 97.38 89 GLU A C 1
ATOM 703 O O . GLU A 1 89 ? -5.136 -0.469 -6.396 1.00 97.38 89 GLU A O 1
ATOM 708 N N . ILE A 1 90 ? -4.071 1.240 -5.414 1.00 98.44 90 ILE A N 1
ATOM 709 C CA . ILE A 1 90 ? -4.208 0.776 -4.029 1.00 98.44 90 ILE A CA 1
ATOM 710 C C . ILE A 1 90 ? -5.155 1.719 -3.287 1.00 98.44 90 ILE A C 1
ATOM 712 O O . ILE A 1 90 ? -4.877 2.911 -3.145 1.00 98.44 90 ILE A O 1
ATOM 716 N N . VAL A 1 91 ? -6.243 1.187 -2.735 1.00 98.50 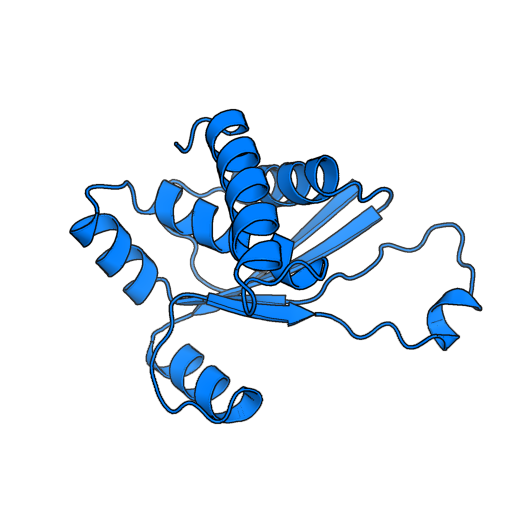91 VAL A N 1
ATOM 717 C CA . VAL A 1 91 ? -7.216 1.954 -1.950 1.00 98.50 91 VAL A CA 1
ATOM 718 C C . VAL A 1 91 ? -7.114 1.569 -0.480 1.00 98.50 91 VAL A C 1
ATOM 720 O O . VAL A 1 91 ? -7.330 0.415 -0.128 1.00 98.50 91 VAL A O 1
ATOM 723 N N . ILE A 1 92 ? -6.814 2.534 0.394 1.00 98.69 92 ILE A N 1
ATOM 724 C CA . ILE A 1 92 ? -6.539 2.306 1.821 1.00 98.69 92 ILE A CA 1
ATOM 725 C C . ILE A 1 92 ? -7.543 3.066 2.694 1.00 98.69 92 ILE A C 1
ATOM 727 O O . ILE A 1 92 ? -7.688 4.285 2.565 1.00 98.69 92 ILE A O 1
ATOM 731 N N . SER A 1 93 ? -8.177 2.383 3.652 1.00 98.31 93 SER A N 1
ATOM 732 C CA . SER A 1 93 ? -8.958 3.040 4.707 1.00 98.31 93 SER A CA 1
ATOM 733 C C . SER A 1 93 ? -8.051 3.525 5.841 1.00 98.31 93 SER A C 1
ATOM 735 O O . SER A 1 93 ? -7.548 2.748 6.657 1.00 98.31 93 SER A O 1
ATOM 737 N N . LEU A 1 94 ? -7.889 4.846 5.961 1.00 98.00 94 LEU A N 1
ATOM 738 C CA . LEU A 1 94 ? -7.121 5.426 7.066 1.00 98.00 94 LEU A CA 1
ATOM 739 C C . LEU A 1 94 ? -7.750 5.171 8.454 1.00 98.00 94 LEU A C 1
ATOM 741 O O . LEU A 1 94 ? -6.991 4.968 9.408 1.00 98.00 94 LEU A O 1
ATOM 745 N N . PRO A 1 95 ? -9.088 5.192 8.635 1.00 98.00 95 PRO A N 1
ATOM 746 C CA . PRO A 1 95 ? -9.703 4.763 9.889 1.00 98.00 95 PRO A CA 1
ATOM 747 C C . PRO A 1 95 ? -9.323 3.331 10.294 1.00 98.00 95 PRO A C 1
ATOM 749 O O . PRO A 1 95 ? -8.909 3.141 11.441 1.00 98.00 95 PRO A O 1
ATOM 752 N N . ARG A 1 96 ? -9.360 2.352 9.373 1.00 97.50 96 ARG A N 1
ATOM 753 C CA . ARG A 1 96 ? -8.939 0.970 9.679 1.00 97.50 96 ARG A CA 1
ATOM 754 C C . ARG A 1 96 ? -7.472 0.876 10.049 1.00 97.50 96 ARG A C 1
ATOM 756 O O . ARG A 1 96 ? -7.175 0.308 11.098 1.00 97.50 96 ARG A O 1
ATOM 763 N N . VAL A 1 97 ? -6.592 1.522 9.283 1.00 97.94 97 VAL A N 1
ATOM 764 C CA . VAL A 1 97 ? -5.154 1.575 9.596 1.00 97.94 97 VAL A CA 1
ATOM 765 C C . VAL A 1 97 ? -4.919 2.119 11.008 1.00 97.94 97 VAL A C 1
ATOM 767 O O . VAL A 1 97 ? -4.116 1.581 11.763 1.00 97.94 97 VAL A O 1
ATOM 770 N N . LYS A 1 98 ? -5.644 3.164 11.431 1.00 97.81 98 LYS A N 1
ATOM 771 C CA . LYS A 1 98 ? -5.518 3.705 12.798 1.00 97.81 98 LYS A CA 1
ATOM 772 C C . LYS A 1 98 ? -5.991 2.727 13.873 1.00 97.81 98 LYS A C 1
ATOM 774 O O . LYS A 1 98 ? -5.397 2.696 14.949 1.00 97.81 98 LYS A O 1
ATOM 779 N N . VAL A 1 99 ? -7.066 1.981 13.619 1.00 97.69 99 VAL A N 1
ATOM 780 C CA . VAL A 1 99 ? -7.581 0.968 14.553 1.00 97.69 99 VAL A CA 1
ATOM 781 C C . VAL A 1 99 ? -6.586 -0.185 14.693 1.00 97.69 99 VAL A C 1
ATOM 783 O O . VAL A 1 99 ? -6.270 -0.561 15.818 1.00 97.69 99 VAL A O 1
ATOM 786 N N . GLN A 1 100 ? -6.047 -0.690 13.582 1.00 97.19 100 GLN A N 1
ATOM 787 C CA . GLN A 1 100 ? -5.046 -1.764 13.572 1.00 97.19 100 GLN A CA 1
ATOM 788 C C . GLN A 1 100 ? -3.744 -1.333 14.240 1.00 97.19 100 GLN A C 1
ATOM 790 O O . GLN A 1 100 ? -3.284 -2.005 15.158 1.00 97.19 100 GLN A O 1
ATOM 795 N N . ALA A 1 101 ? -3.223 -0.155 13.884 1.00 97.19 101 ALA A N 1
ATOM 796 C CA . ALA A 1 101 ? -2.028 0.402 14.508 1.00 97.19 101 ALA A CA 1
ATOM 797 C C . ALA A 1 101 ? -2.167 0.474 16.038 1.00 97.19 101 ALA A C 1
ATOM 799 O O . ALA A 1 101 ? -1.266 0.072 16.765 1.00 97.19 101 ALA A O 1
ATOM 800 N N . ARG A 1 102 ? -3.323 0.930 16.545 1.00 97.75 102 ARG A N 1
ATOM 801 C CA . ARG A 1 102 ? -3.598 0.967 17.991 1.00 97.75 102 ARG A CA 1
ATOM 802 C C . ARG A 1 102 ? -3.684 -0.423 18.610 1.00 97.75 102 ARG A C 1
ATOM 804 O O . ARG A 1 102 ? -3.100 -0.629 19.668 1.00 97.75 102 ARG A O 1
ATOM 811 N N . ARG A 1 103 ? -4.417 -1.343 17.976 1.00 97.38 103 ARG A N 1
ATOM 812 C CA . ARG A 1 103 ? -4.589 -2.723 18.453 1.00 97.38 103 ARG A CA 1
ATOM 813 C C . ARG A 1 103 ? -3.242 -3.431 18.591 1.00 97.38 103 ARG A C 1
ATOM 815 O O . ARG A 1 103 ? -3.027 -4.126 19.574 1.00 97.38 103 ARG A O 1
ATOM 822 N N . ASP A 1 104 ? -2.347 -3.198 17.638 1.00 94.50 104 ASP A N 1
ATOM 823 C CA . ASP A 1 104 ? -1.078 -3.916 17.529 1.00 94.50 104 ASP A CA 1
ATOM 824 C C . ASP A 1 104 ? 0.098 -3.131 18.144 1.00 94.50 104 ASP A C 1
ATOM 826 O O . ASP A 1 104 ? 1.249 -3.534 18.013 1.00 94.50 104 ASP A O 1
ATOM 830 N N . GLY A 1 105 ? -0.163 -1.988 18.794 1.00 95.94 105 GLY A N 1
ATOM 831 C CA . GLY A 1 105 ? 0.874 -1.156 19.419 1.00 95.94 105 GLY A CA 1
ATOM 832 C C . GLY A 1 105 ? 1.855 -0.506 18.431 1.00 95.94 105 GLY A C 1
ATOM 833 O O . GLY A 1 105 ? 2.951 -0.108 18.821 1.00 95.94 105 GLY A O 1
ATOM 834 N N . ARG A 1 106 ? 1.480 -0.387 17.153 1.00 95.25 106 ARG A N 1
ATOM 835 C CA . ARG A 1 106 ? 2.314 0.137 16.061 1.00 95.25 106 ARG A CA 1
ATOM 836 C C . ARG A 1 106 ? 2.042 1.618 15.793 1.00 95.25 106 ARG A C 1
ATOM 838 O O . ARG A 1 106 ? 0.975 2.164 16.089 1.00 95.25 106 ARG A O 1
ATOM 845 N N . ARG A 1 107 ? 3.009 2.311 15.183 1.00 97.50 107 ARG A N 1
ATOM 846 C CA . ARG A 1 107 ? 2.790 3.685 14.698 1.00 97.50 107 ARG A CA 1
ATOM 847 C C . ARG A 1 107 ? 1.863 3.638 13.482 1.00 97.50 107 ARG A C 1
ATOM 849 O O . ARG A 1 107 ? 2.036 2.806 12.602 1.00 97.50 107 ARG A O 1
ATOM 856 N N . VAL A 1 108 ? 0.947 4.604 13.358 1.00 98.12 108 VAL A N 1
ATOM 857 C CA . VAL A 1 108 ? 0.043 4.707 12.187 1.00 98.12 108 VAL A CA 1
ATOM 858 C C . VAL A 1 108 ? 0.817 4.781 10.866 1.00 98.12 108 VAL A C 1
ATOM 860 O O . VAL A 1 108 ? 0.362 4.252 9.860 1.00 98.12 108 VAL A O 1
ATOM 863 N N . ARG A 1 109 ? 1.995 5.421 10.864 1.00 97.75 109 ARG A N 1
ATOM 864 C CA . ARG A 1 109 ? 2.903 5.451 9.708 1.00 97.75 109 ARG A CA 1
ATOM 865 C C . ARG A 1 109 ? 3.324 4.046 9.273 1.00 97.75 109 ARG A C 1
ATOM 867 O O . ARG A 1 109 ? 3.377 3.793 8.078 1.00 97.75 109 ARG A O 1
ATOM 874 N N . ASP A 1 110 ? 3.647 3.188 10.231 1.00 98.00 110 ASP A N 1
ATOM 875 C CA . ASP A 1 110 ? 4.215 1.865 9.981 1.00 98.00 110 ASP A CA 1
ATOM 876 C C . ASP A 1 110 ? 3.126 0.907 9.495 1.00 98.00 110 ASP A C 1
ATOM 878 O O . ASP A 1 110 ? 3.321 0.213 8.503 1.00 98.00 110 ASP A O 1
ATOM 882 N N . GLU A 1 111 ? 1.933 0.981 10.092 1.00 98.31 111 GLU A N 1
ATOM 883 C CA . GLU A 1 111 ? 0.756 0.253 9.602 1.00 98.31 111 GLU A CA 1
ATOM 884 C C . GLU A 1 111 ? 0.357 0.705 8.191 1.00 98.31 111 GLU A C 1
ATOM 886 O O . GLU A 1 111 ? 0.047 -0.101 7.321 1.00 98.31 111 GLU A O 1
ATOM 891 N N . PHE A 1 112 ? 0.411 2.013 7.924 1.00 98.44 112 PHE A N 1
ATOM 892 C CA . PHE A 1 112 ? 0.134 2.537 6.591 1.00 98.44 112 PHE A CA 1
ATOM 893 C C . PHE A 1 112 ? 1.180 2.068 5.569 1.00 98.44 112 PHE A C 1
ATOM 895 O O . PHE A 1 112 ? 0.833 1.747 4.436 1.00 98.44 112 PHE A O 1
ATOM 902 N N . ALA A 1 113 ? 2.455 2.001 5.959 1.00 98.44 113 ALA A N 1
ATOM 903 C CA . ALA A 1 113 ? 3.513 1.489 5.099 1.00 98.44 113 ALA A CA 1
ATOM 904 C C . ALA A 1 113 ? 3.338 -0.009 4.803 1.00 98.44 113 ALA A C 1
ATOM 906 O O . ALA A 1 113 ? 3.522 -0.411 3.657 1.00 98.44 113 ALA A O 1
ATOM 907 N N . LEU A 1 114 ? 2.906 -0.804 5.790 1.00 98.44 114 LEU A N 1
ATOM 908 C CA . LEU A 1 114 ? 2.494 -2.194 5.588 1.00 98.44 114 LEU A CA 1
ATOM 909 C C . LEU A 1 114 ? 1.392 -2.296 4.525 1.00 98.44 114 LEU A C 1
ATOM 911 O O . LEU A 1 114 ? 1.550 -3.075 3.594 1.00 98.44 114 LEU A O 1
ATOM 915 N N . MET A 1 115 ? 0.339 -1.472 4.592 1.00 98.56 115 MET A N 1
ATOM 916 C CA . MET A 1 115 ? -0.725 -1.467 3.571 1.00 98.56 115 MET A CA 1
ATOM 917 C C . MET A 1 115 ? -0.211 -1.1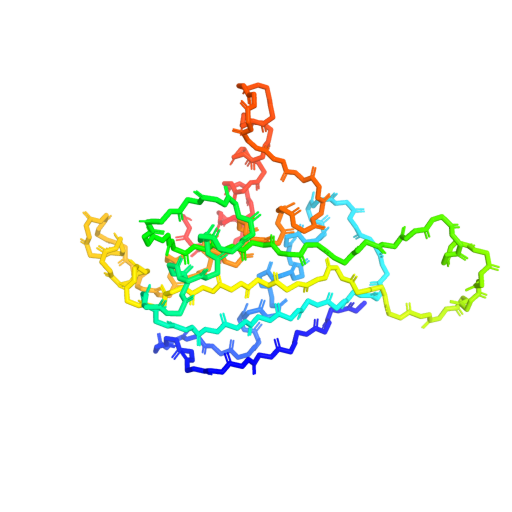04 2.174 1.00 98.56 115 MET A C 1
ATOM 919 O O . MET A 1 115 ? -0.640 -1.699 1.190 1.00 98.56 115 MET A O 1
ATOM 923 N N . VAL A 1 116 ? 0.722 -0.152 2.067 1.00 98.62 116 VAL A N 1
ATOM 924 C CA . VAL A 1 116 ? 1.329 0.222 0.777 1.00 98.62 116 VAL A CA 1
ATOM 925 C C . VAL A 1 116 ? 2.182 -0.917 0.215 1.00 98.62 116 VAL A C 1
ATOM 927 O O . VAL A 1 116 ? 2.068 -1.223 -0.970 1.00 98.62 116 VAL A O 1
ATOM 930 N N . VAL A 1 117 ? 3.018 -1.558 1.039 1.00 98.69 117 VAL A N 1
ATOM 931 C CA . VAL A 1 117 ? 3.849 -2.702 0.621 1.00 98.69 117 VAL A CA 1
ATOM 932 C C . VAL A 1 117 ? 2.962 -3.880 0.221 1.00 98.69 117 VAL A C 1
ATOM 934 O O . VAL A 1 117 ? 3.096 -4.388 -0.889 1.00 98.69 117 VAL A O 1
ATOM 937 N N . HIS A 1 118 ? 2.016 -4.256 1.081 1.00 98.56 118 HIS A N 1
ATOM 938 C CA . HIS A 1 118 ? 1.067 -5.341 0.843 1.00 98.56 118 HIS A CA 1
ATOM 939 C C . HIS A 1 118 ? 0.261 -5.107 -0.436 1.00 98.56 118 HIS A C 1
ATOM 941 O O . HIS A 1 118 ? 0.205 -5.967 -1.312 1.00 98.56 118 HIS A O 1
ATOM 947 N N . GLY A 1 119 ? -0.298 -3.904 -0.584 1.00 98.38 119 GLY A N 1
ATOM 948 C CA . GLY A 1 119 ? -1.074 -3.545 -1.759 1.00 98.38 119 GLY A CA 1
ATOM 949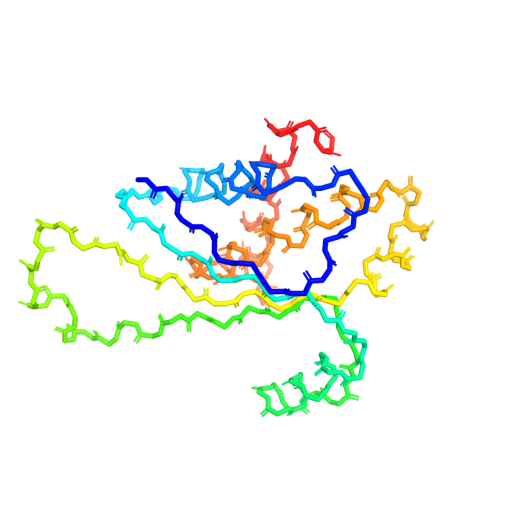 C C . GLY A 1 119 ? -0.243 -3.565 -3.042 1.00 98.38 119 GLY A C 1
ATOM 950 O O . GLY A 1 119 ? -0.725 -4.052 -4.060 1.00 98.38 119 GLY A O 1
ATOM 951 N N . THR A 1 120 ? 1.015 -3.110 -2.989 1.00 98.31 120 THR A N 1
ATOM 952 C CA . THR A 1 120 ? 1.928 -3.143 -4.145 1.00 98.31 120 THR A CA 1
ATOM 953 C C . THR A 1 120 ? 2.282 -4.579 -4.532 1.00 98.31 120 THR A C 1
ATOM 955 O O . THR A 1 120 ? 2.342 -4.870 -5.718 1.00 98.31 120 THR A O 1
ATOM 958 N N . LEU A 1 121 ? 2.489 -5.487 -3.570 1.00 98.31 121 LEU A N 1
ATOM 959 C CA . LEU A 1 121 ? 2.731 -6.906 -3.858 1.00 98.31 121 LEU A CA 1
ATOM 960 C C . LEU A 1 121 ? 1.543 -7.544 -4.596 1.00 98.31 121 LEU A C 1
ATOM 962 O O . LEU A 1 121 ? 1.762 -8.221 -5.599 1.00 98.31 121 LEU A O 1
ATOM 966 N N . HIS A 1 122 ? 0.308 -7.237 -4.186 1.00 97.62 122 HIS A N 1
ATOM 967 C CA . HIS A 1 122 ? -0.900 -7.651 -4.915 1.00 97.62 122 HIS A CA 1
ATOM 968 C C . HIS A 1 122 ? -0.947 -7.107 -6.347 1.00 97.62 122 HIS A C 1
ATOM 970 O O . HIS A 1 122 ? -1.235 -7.853 -7.278 1.00 97.62 122 HIS A O 1
ATOM 976 N N . LEU A 1 123 ? -0.588 -5.833 -6.567 1.00 96.19 123 LEU A N 1
ATOM 977 C CA . LEU A 1 123 ? -0.502 -5.270 -7.927 1.00 96.19 123 LEU A CA 1
ATOM 978 C C . LEU A 1 123 ? 0.561 -5.960 -8.804 1.00 96.19 123 LEU A C 1
ATOM 980 O O . LEU A 1 123 ? 0.498 -5.879 -10.027 1.00 96.19 123 LEU A O 1
ATOM 984 N N . LEU A 1 124 ? 1.545 -6.623 -8.192 1.00 94.81 124 LEU A N 1
ATOM 985 C CA . LEU A 1 124 ? 2.599 -7.379 -8.872 1.00 94.81 124 LEU A CA 1
ATOM 986 C C . LEU A 1 124 ? 2.260 -8.868 -9.044 1.00 94.81 124 LEU A C 1
ATOM 988 O O . LEU A 1 124 ? 3.109 -9.636 -9.492 1.00 94.81 124 LEU A O 1
ATOM 992 N N . GLY A 1 125 ? 1.039 -9.281 -8.694 1.00 94.12 125 GLY A N 1
ATOM 993 C CA . GLY A 1 125 ? 0.565 -10.656 -8.849 1.00 94.12 125 GLY A CA 1
ATOM 994 C C . GLY A 1 125 ? 0.998 -11.609 -7.734 1.00 94.12 125 GLY A C 1
ATOM 995 O O . GLY A 1 125 ? 0.890 -12.822 -7.902 1.00 94.12 125 GLY A O 1
ATOM 996 N N . PHE A 1 126 ? 1.501 -11.097 -6.606 1.00 95.69 126 PHE A N 1
ATOM 997 C CA . PHE A 1 126 ? 1.643 -11.906 -5.395 1.00 95.69 126 PHE A CA 1
ATOM 998 C C . PHE A 1 126 ? 0.296 -11.968 -4.686 1.00 95.69 126 PHE A C 1
ATOM 1000 O O . PHE A 1 126 ? -0.317 -10.929 -4.472 1.00 95.69 126 PHE A O 1
ATOM 1007 N N . ASP A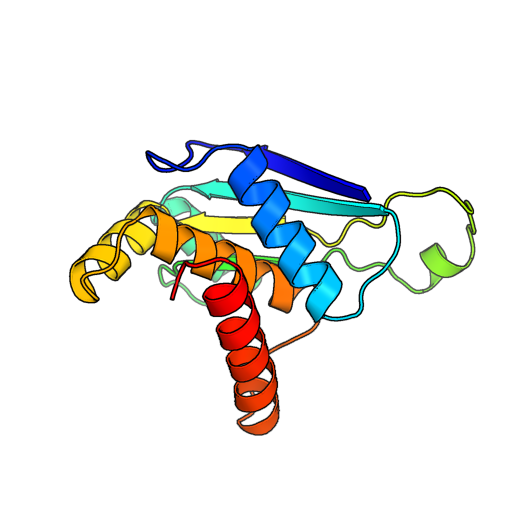 1 127 ? -0.114 -13.159 -4.271 1.00 93.19 127 ASP A N 1
ATOM 1008 C CA . ASP A 1 127 ? -1.342 -13.369 -3.510 1.00 93.19 127 ASP A CA 1
ATOM 1009 C C . ASP A 1 127 ? -1.050 -14.211 -2.258 1.00 93.19 127 ASP A C 1
ATOM 1011 O O . ASP A 1 127 ? 0.083 -14.634 -2.016 1.00 93.19 127 ASP A O 1
ATOM 1015 N N . HIS A 1 128 ? -2.068 -14.441 -1.441 1.00 93.56 128 HIS A N 1
ATOM 1016 C CA . HIS A 1 128 ? -2.011 -15.232 -0.220 1.00 93.56 128 HIS A CA 1
ATOM 1017 C C . HIS A 1 128 ? -3.276 -16.098 -0.046 1.00 93.56 128 HIS A C 1
ATOM 1019 O O . HIS A 1 128 ? -3.761 -16.291 1.069 1.00 93.56 128 HIS A O 1
ATOM 1025 N N . GLU A 1 129 ? -3.856 -16.593 -1.146 1.00 91.56 129 GLU A N 1
ATOM 1026 C CA . GLU A 1 129 ? -5.024 -17.493 -1.116 1.00 91.56 129 GLU A CA 1
ATOM 1027 C C . GLU A 1 129 ? -4.659 -18.945 -0.770 1.00 91.56 129 GLU A C 1
ATOM 1029 O O . GLU A 1 129 ? -5.470 -19.667 -0.187 1.00 91.56 129 GLU A O 1
ATOM 1034 N N . THR A 1 130 ? -3.439 -19.376 -1.103 1.00 95.75 130 THR A N 1
ATOM 1035 C CA . THR A 1 130 ? -2.897 -20.687 -0.721 1.00 95.75 130 THR A CA 1
ATOM 1036 C C . THR A 1 130 ? -1.792 -20.523 0.313 1.00 95.75 130 THR A C 1
ATOM 1038 O O . THR A 1 130 ? -1.093 -19.511 0.330 1.00 95.75 130 THR A O 1
ATOM 1041 N N . GLU A 1 131 ? -1.550 -21.544 1.138 1.00 95.81 131 GLU A N 1
ATOM 1042 C CA . GLU A 1 131 ? -0.470 -21.473 2.129 1.00 95.81 131 GLU A CA 1
ATOM 1043 C C . GLU A 1 131 ? 0.917 -21.257 1.497 1.00 95.81 131 GLU A C 1
ATOM 1045 O O . GLU A 1 131 ? 1.797 -20.645 2.102 1.00 95.81 131 GLU A O 1
ATOM 1050 N N . SER A 1 132 ? 1.157 -21.800 0.297 1.00 95.75 132 SER A N 1
ATOM 1051 C CA . SER A 1 132 ? 2.422 -21.600 -0.416 1.00 95.75 132 SER A CA 1
ATOM 1052 C C . SER A 1 132 ? 2.600 -20.157 -0.863 1.00 95.75 132 SER A C 1
ATOM 1054 O O . SER A 1 132 ? 3.695 -19.610 -0.700 1.00 95.75 132 SER A O 1
ATOM 1056 N N . ASP A 1 133 ? 1.539 -19.549 -1.389 1.00 95.56 133 ASP A N 1
ATOM 1057 C CA . ASP A 1 133 ? 1.570 -18.165 -1.854 1.00 95.56 133 ASP A CA 1
ATOM 1058 C C . ASP A 1 133 ? 1.670 -17.209 -0.667 1.00 95.56 133 ASP A C 1
ATOM 1060 O O . ASP A 1 133 ? 2.535 -16.333 -0.661 1.00 95.56 133 ASP A O 1
ATOM 1064 N N . GLU A 1 134 ? 0.914 -17.473 0.403 1.00 96.94 134 GLU A N 1
ATOM 1065 C CA . GLU A 1 134 ? 0.979 -16.719 1.654 1.00 96.94 134 GLU A CA 1
ATOM 1066 C C . GLU A 1 134 ? 2.398 -16.717 2.224 1.00 96.94 134 GLU A C 1
ATOM 1068 O O . GLU A 1 134 ? 2.961 -15.650 2.468 1.00 96.94 134 GLU A O 1
A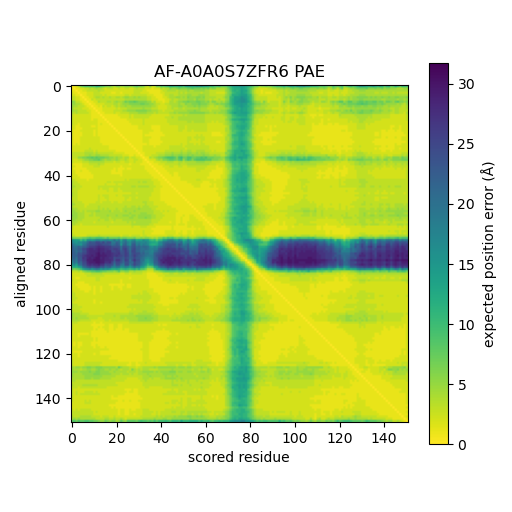TOM 1073 N N . ARG A 1 135 ? 3.029 -17.892 2.372 1.00 97.31 135 ARG A N 1
ATOM 1074 C CA . ARG A 1 135 ? 4.410 -17.979 2.874 1.00 97.31 135 ARG A CA 1
ATOM 1075 C C . ARG A 1 135 ? 5.376 -17.165 2.016 1.00 97.31 135 ARG A C 1
ATOM 1077 O O . ARG A 1 135 ? 6.226 -16.459 2.558 1.00 97.31 135 ARG A O 1
ATOM 1084 N N . ARG A 1 136 ? 5.252 -17.243 0.688 1.00 97.31 136 ARG A N 1
ATOM 1085 C CA . ARG A 1 136 ? 6.118 -16.512 -0.247 1.00 97.31 136 ARG A CA 1
ATOM 1086 C C . ARG A 1 136 ? 5.910 -15.001 -0.140 1.00 97.31 136 ARG A C 1
ATOM 1088 O O . ARG A 1 136 ? 6.885 -14.263 0.007 1.00 97.31 136 ARG A O 1
ATOM 1095 N N . MET A 1 137 ? 4.662 -14.546 -0.209 1.00 98.06 137 MET A N 1
ATOM 1096 C CA . MET A 1 137 ? 4.315 -13.129 -0.154 1.00 98.06 137 MET A CA 1
ATOM 1097 C C . MET A 1 137 ? 4.679 -12.529 1.204 1.00 98.06 137 MET A C 1
ATOM 1099 O O . MET A 1 137 ? 5.277 -11.455 1.255 1.00 98.06 137 MET A O 1
ATOM 1103 N N . PHE A 1 138 ? 4.365 -13.213 2.307 1.00 98.06 138 PHE A N 1
ATOM 1104 C CA . PHE A 1 138 ? 4.584 -12.680 3.651 1.00 98.06 138 PHE A CA 1
ATOM 1105 C C . PHE A 1 138 ? 6.063 -12.660 4.024 1.00 98.06 138 PHE A C 1
ATOM 1107 O O . PHE A 1 138 ? 6.501 -11.692 4.644 1.00 98.06 138 PHE A O 1
ATOM 1114 N N . SER A 1 139 ? 6.851 -13.651 3.587 1.00 98.06 139 SER A N 1
ATOM 1115 C CA . SER A 1 139 ? 8.311 -13.609 3.742 1.00 98.06 139 SER A CA 1
ATOM 1116 C C . SER A 1 139 ? 8.896 -12.385 3.036 1.00 98.06 139 SER A C 1
ATOM 1118 O O . SER A 1 139 ? 9.602 -11.593 3.655 1.00 98.06 139 SER A O 1
ATOM 1120 N N . LEU A 1 140 ? 8.535 -12.168 1.766 1.00 98.38 140 LEU A N 1
ATOM 1121 C CA . LEU A 1 140 ? 9.012 -11.017 0.998 1.00 98.38 140 LEU A CA 1
ATOM 1122 C C . LEU A 1 140 ? 8.552 -9.686 1.616 1.00 98.38 140 LEU A C 1
ATOM 1124 O O . LEU A 1 140 ? 9.333 -8.741 1.732 1.00 98.38 140 LEU A O 1
ATOM 1128 N N . GLN A 1 141 ? 7.292 -9.612 2.050 1.00 98.62 141 GLN A N 1
ATOM 1129 C CA . GLN A 1 141 ? 6.740 -8.453 2.748 1.00 98.62 141 GLN A CA 1
ATOM 1130 C C . GLN A 1 141 ? 7.543 -8.131 4.013 1.00 98.62 141 GLN A C 1
ATOM 1132 O O . GLN A 1 141 ? 7.881 -6.969 4.244 1.00 98.62 141 GLN A O 1
ATOM 1137 N N . GLN A 1 142 ? 7.865 -9.142 4.821 1.00 98.12 142 GLN A N 1
ATOM 1138 C CA . GLN A 1 142 ? 8.645 -8.970 6.040 1.00 98.12 142 GLN A CA 1
ATOM 1139 C C . GLN A 1 142 ? 10.052 -8.446 5.728 1.00 98.12 142 GLN A C 1
ATOM 1141 O O . GLN A 1 142 ? 10.475 -7.455 6.327 1.00 98.12 142 GLN A O 1
ATOM 1146 N N . ASP A 1 143 ? 10.738 -9.031 4.745 1.00 98.31 143 ASP A N 1
ATOM 1147 C CA . ASP A 1 143 ? 12.076 -8.601 4.321 1.00 98.31 143 ASP A CA 1
ATOM 1148 C C . ASP A 1 143 ? 12.088 -7.146 3.828 1.00 98.31 143 ASP A C 1
ATOM 1150 O O . ASP A 1 143 ? 12.970 -6.355 4.185 1.00 98.31 143 ASP A O 1
ATOM 1154 N N . ILE A 1 144 ? 11.071 -6.753 3.055 1.00 98.50 144 ILE A N 1
ATOM 1155 C CA . ILE A 1 144 ? 10.893 -5.372 2.591 1.00 98.50 144 ILE A CA 1
ATOM 1156 C C . ILE A 1 144 ? 10.714 -4.417 3.775 1.00 98.50 144 ILE A C 1
ATOM 1158 O O . ILE A 1 144 ? 11.362 -3.368 3.816 1.00 98.50 144 ILE A O 1
ATOM 1162 N N . LEU A 1 145 ? 9.844 -4.754 4.729 1.00 98.06 145 LEU A N 1
ATOM 1163 C CA . LEU A 1 145 ? 9.525 -3.887 5.865 1.00 98.06 145 LEU A CA 1
ATOM 1164 C C . LEU A 1 145 ? 10.703 -3.739 6.837 1.00 98.06 145 LEU A C 1
ATOM 1166 O O . LEU A 1 145 ? 10.978 -2.616 7.269 1.00 98.06 145 LEU A O 1
ATOM 1170 N N . MET A 1 146 ? 11.442 -4.821 7.113 1.00 97.81 146 MET A N 1
ATOM 1171 C CA . MET A 1 146 ? 12.695 -4.771 7.881 1.00 97.81 146 MET A CA 1
ATOM 1172 C C . MET A 1 146 ? 13.735 -3.904 7.161 1.00 97.81 146 MET A C 1
ATOM 1174 O O . MET A 1 146 ? 14.330 -3.001 7.747 1.00 97.81 146 MET A O 1
ATOM 1178 N N . GLY A 1 147 ? 13.895 -4.090 5.845 1.00 97.31 147 GLY A N 1
ATOM 1179 C CA . GLY A 1 147 ? 14.808 -3.291 5.022 1.00 97.31 147 GLY A CA 1
ATOM 1180 C C . GLY A 1 147 ? 14.442 -1.803 4.909 1.00 97.31 147 GLY A C 1
ATOM 1181 O O . GLY A 1 147 ? 15.257 -1.007 4.435 1.00 97.31 147 GLY A O 1
ATOM 1182 N N . LEU A 1 148 ? 13.230 -1.420 5.316 1.00 95.94 148 LEU A N 1
ATOM 1183 C CA . LEU A 1 148 ? 12.745 -0.040 5.402 1.00 95.94 148 LEU A CA 1
ATOM 1184 C C . LEU A 1 148 ? 12.774 0.521 6.838 1.00 95.94 148 LEU A C 1
ATOM 1186 O O . LEU A 1 148 ? 12.435 1.694 7.023 1.00 95.94 148 LEU A O 1
ATOM 1190 N N . GLY A 1 149 ? 13.155 -0.286 7.837 1.00 96.00 149 GLY A N 1
ATOM 1191 C CA . GLY A 1 149 ? 13.136 0.082 9.258 1.00 96.00 149 GLY A CA 1
ATOM 1192 C C . GLY A 1 149 ? 11.725 0.339 9.799 1.00 96.00 149 GLY A C 1
ATOM 1193 O O . GLY A 1 149 ? 11.521 1.256 10.600 1.00 96.00 149 GLY A O 1
ATOM 1194 N N . ILE A 1 150 ? 10.736 -0.386 9.272 1.00 94.19 150 ILE A N 1
ATOM 1195 C CA . ILE A 1 150 ? 9.327 -0.306 9.688 1.00 94.19 150 ILE A CA 1
ATOM 1196 C C . ILE A 1 150 ? 9.004 -1.394 10.715 1.00 94.19 150 ILE A C 1
ATOM 1198 O O . ILE A 1 150 ? 8.261 -1.125 11.661 1.00 94.19 150 ILE A O 1
ATOM 1202 N N . LEU A 1 151 ? 9.554 -2.592 10.497 1.00 87.75 151 LEU A N 1
ATOM 1203 C CA . LEU A 1 151 ? 9.566 -3.714 11.434 1.00 87.75 151 LEU A CA 1
ATOM 1204 C C . LEU A 1 151 ? 10.945 -3.844 12.082 1.00 87.75 151 LEU A C 1
ATOM 1206 O O . LEU A 1 151 ? 11.934 -3.454 11.416 1.00 87.75 151 LEU A O 1
#

Foldseek 3Di:
DEAEAEEDDDDPPDDPVLLSVLLVLLCVLLPHDDAEYEYEYEDAQVVQLVVCCVPVVHNGGDFKDADADDPDPVVVVPPPVHDHHYLGYMYGHLVVLVVVCVVVVADSNLSVSLSSSLRSCVSVVQDPPDVVSVVVSVVSSVVSSVVSVSD

Secondary structure (DSSP, 8-state):
-EEEEEES-PPTT--HHHHHHHHHHHHHHTT--S-EEEEEEEE-HHHHHHHHHHHHS--S--SEEEEE----GGGGTS--TT--EEEEEEEEEHHHHHHHHHHTT--HHHHHHHHHHHHHHHHTT---SSHHHHHHHHHHHHHHHHHTT--

Mean predicted aligned error: 4.79 Å

Solvent-accessible surface area (backbone atoms only — not comparable to full-atom values): 8285 Å² total; per-residue (Å²): 84,71,47,70,49,78,45,68,75,72,61,78,91,55,50,73,67,55,55,45,49,46,49,48,49,43,42,49,78,72,69,55,81,66,36,37,32,39,38,38,39,41,48,42,55,68,61,42,15,51,49,31,27,73,78,71,70,40,85,48,70,54,46,66,47,57,45,55,49,84,75,54,82,67,63,74,71,64,72,61,89,82,61,67,48,61,38,29,39,31,42,33,14,54,63,45,3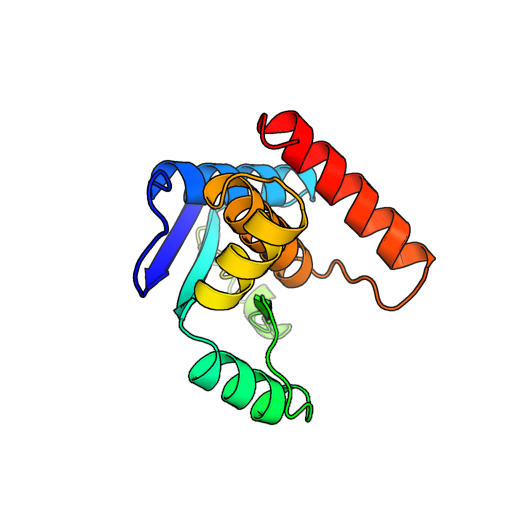2,48,51,49,10,60,75,70,75,46,54,53,51,42,41,46,46,49,50,49,38,54,29,49,40,42,37,71,72,45,53,61,91,45,76,69,40,28,54,54,43,51,52,54,50,49,55,50,34,43,76,68,70,62,93